Protein AF-A0A9D5ZW36-F1 (afdb_monomer)

Structure (mmCIF, N/CA/C/O backbone):
data_AF-A0A9D5ZW36-F1
#
_entry.id   AF-A0A9D5ZW36-F1
#
loop_
_atom_site.group_PDB
_atom_site.id
_atom_site.type_symbol
_atom_site.label_atom_id
_atom_site.label_alt_id
_atom_site.label_comp_id
_atom_site.label_asym_id
_atom_site.label_entity_id
_atom_site.label_seq_id
_atom_site.pdbx_PDB_ins_code
_atom_site.Cartn_x
_atom_site.Cartn_y
_atom_site.Cartn_z
_atom_site.occupancy
_atom_site.B_iso_or_equiv
_atom_site.auth_seq_id
_atom_site.auth_comp_id
_atom_site.auth_asym_id
_atom_site.auth_atom_id
_atom_site.pdbx_PDB_model_num
ATOM 1 N N . MET A 1 1 ? -46.363 -9.071 33.202 1.00 49.03 1 MET A N 1
ATOM 2 C CA . MET A 1 1 ? -46.372 -9.345 31.752 1.00 49.03 1 MET A CA 1
ATOM 3 C C . MET A 1 1 ? -44.959 -9.773 31.377 1.00 49.03 1 MET A C 1
ATOM 5 O O . MET A 1 1 ? -44.090 -8.918 31.288 1.00 49.03 1 MET A O 1
ATOM 9 N N . SER A 1 2 ? -44.699 -11.085 31.326 1.00 52.66 2 SER A N 1
ATOM 10 C CA . SER A 1 2 ? -43.411 -11.635 30.873 1.00 52.66 2 SER A CA 1
ATOM 11 C C . SER A 1 2 ? -43.385 -11.506 29.360 1.00 52.66 2 SER A C 1
ATOM 13 O O . SER A 1 2 ? -44.255 -12.067 28.697 1.00 52.66 2 SER A O 1
ATOM 15 N N . ILE A 1 3 ? -42.470 -10.709 28.812 1.00 59.59 3 ILE A N 1
ATOM 16 C CA . ILE A 1 3 ? -42.216 -10.749 27.374 1.00 59.59 3 ILE A CA 1
ATOM 17 C C . ILE A 1 3 ? -41.221 -11.879 27.170 1.00 59.59 3 ILE A C 1
ATOM 19 O O . ILE A 1 3 ? -40.011 -11.691 27.308 1.00 59.59 3 ILE A O 1
ATOM 23 N N . ASP A 1 4 ? -41.763 -13.056 26.873 1.00 54.19 4 ASP A N 1
ATOM 24 C CA . ASP A 1 4 ? -41.004 -14.205 26.408 1.00 54.19 4 ASP A CA 1
ATOM 25 C C . ASP A 1 4 ? -40.406 -13.835 25.049 1.00 54.19 4 ASP A C 1
ATOM 27 O O . ASP A 1 4 ? -40.979 -14.050 23.981 1.00 54.19 4 ASP A O 1
ATOM 31 N N . THR A 1 5 ? -39.240 -13.197 25.100 1.00 60.72 5 THR A N 1
ATOM 32 C CA . THR A 1 5 ? -38.430 -12.908 23.925 1.00 60.72 5 THR A CA 1
ATOM 33 C C . THR A 1 5 ? -37.759 -14.217 23.532 1.00 60.72 5 THR A C 1
ATOM 35 O O . THR A 1 5 ? -36.584 -14.449 23.812 1.00 60.72 5 THR A O 1
ATOM 38 N N . ALA A 1 6 ? -38.528 -15.113 22.915 1.00 58.09 6 ALA A N 1
ATOM 39 C CA . ALA A 1 6 ? -37.991 -16.250 22.191 1.00 58.09 6 ALA A CA 1
ATOM 40 C C . ALA A 1 6 ? -37.230 -15.703 20.974 1.00 58.09 6 ALA A C 1
ATOM 42 O O . ALA A 1 6 ? -37.754 -15.612 19.864 1.00 58.09 6 ALA A O 1
ATOM 43 N N . LEU A 1 7 ? -35.987 -15.270 21.202 1.00 60.62 7 LEU A N 1
ATOM 44 C CA . LEU A 1 7 ? -35.016 -15.016 20.149 1.00 60.62 7 LEU A CA 1
ATOM 45 C C . LEU A 1 7 ? -34.868 -16.321 19.370 1.00 60.62 7 LEU A C 1
ATOM 47 O O . LEU A 1 7 ? -34.200 -17.253 19.814 1.00 60.62 7 LEU A O 1
ATOM 51 N N . SER A 1 8 ? -35.503 -16.389 18.202 1.00 62.59 8 SER A N 1
ATOM 52 C CA . SER A 1 8 ? -35.139 -17.343 17.164 1.00 62.59 8 SER A CA 1
ATOM 53 C C . SER A 1 8 ? -33.641 -17.168 16.914 1.00 62.59 8 SER A C 1
ATOM 55 O O . SER A 1 8 ? -33.225 -16.211 16.256 1.00 62.59 8 SER A O 1
ATOM 57 N N . LEU A 1 9 ? -32.822 -18.070 17.458 1.00 64.94 9 LEU A N 1
ATOM 58 C CA . LEU A 1 9 ? -31.403 -18.178 17.139 1.00 64.94 9 LEU A CA 1
ATOM 59 C C . LEU A 1 9 ? -31.300 -18.712 15.707 1.00 64.94 9 LEU A C 1
ATOM 61 O O . LEU A 1 9 ? -31.014 -19.886 15.480 1.00 64.94 9 LEU A O 1
ATOM 65 N N . GLY A 1 10 ? -31.600 -17.846 14.736 1.00 64.25 10 GLY A N 1
ATOM 66 C CA . GLY A 1 10 ? -31.390 -18.121 13.324 1.00 64.25 10 GLY A CA 1
ATOM 67 C C . GLY A 1 10 ? -29.951 -18.580 13.100 1.00 64.25 10 GLY A C 1
ATOM 68 O O . GLY A 1 10 ? -29.041 -18.192 13.841 1.00 64.25 10 GLY A O 1
ATOM 69 N N . ALA A 1 11 ? -29.748 -19.442 12.103 1.00 70.06 11 ALA A N 1
ATOM 70 C CA . ALA A 1 11 ? -28.437 -20.008 11.810 1.00 70.06 11 ALA A CA 1
ATOM 71 C C . ALA A 1 11 ? -27.363 -18.905 11.761 1.00 70.06 11 ALA A C 1
ATOM 73 O O . ALA A 1 11 ? -27.522 -17.887 11.084 1.00 70.06 11 ALA A O 1
ATOM 74 N N . LYS A 1 12 ? -26.269 -19.100 12.507 1.00 79.62 12 LYS A N 1
ATOM 75 C CA . LYS A 1 12 ? -25.183 -18.118 12.603 1.00 79.62 12 LYS A CA 1
ATOM 76 C C . LYS A 1 12 ? -24.608 -17.856 11.208 1.00 79.62 12 LYS A C 1
ATOM 78 O O . LYS A 1 12 ? -24.139 -18.779 10.543 1.00 79.62 12 LYS A O 1
ATOM 83 N N . SER A 1 13 ? -24.627 -16.596 10.775 1.00 87.94 13 SER A N 1
ATOM 84 C CA . SER A 1 13 ? -24.062 -16.197 9.483 1.00 87.94 13 SER A CA 1
ATOM 85 C C . SER A 1 13 ? -22.553 -16.448 9.442 1.00 87.94 13 SER A C 1
ATOM 87 O O . SER A 1 13 ? -21.829 -16.125 10.384 1.00 87.94 13 SER A O 1
ATOM 89 N N . ARG A 1 14 ? -22.061 -16.980 8.318 1.00 92.06 14 ARG A N 1
ATOM 90 C CA . ARG A 1 14 ? -20.621 -17.176 8.068 1.00 92.06 14 ARG A CA 1
ATOM 91 C C . ARG A 1 14 ? -19.915 -15.905 7.586 1.00 92.06 14 ARG A C 1
ATOM 93 O O . ARG A 1 14 ? -18.707 -15.937 7.365 1.00 92.06 14 ARG A O 1
ATOM 100 N N . ALA A 1 15 ? -20.639 -14.797 7.417 1.00 92.81 15 ALA A N 1
ATOM 101 C CA . ALA A 1 15 ? -20.086 -13.554 6.882 1.00 92.81 15 ALA A CA 1
ATOM 102 C C . ALA A 1 15 ? -18.856 -13.034 7.658 1.00 92.81 15 ALA A C 1
ATOM 104 O O . ALA A 1 15 ? -17.865 -12.724 7.001 1.00 92.81 15 ALA A O 1
ATOM 105 N N . PRO A 1 16 ? -18.822 -13.007 9.009 1.00 93.50 16 PRO A N 1
ATOM 106 C CA . PRO A 1 16 ? -17.644 -12.532 9.740 1.00 93.50 16 PRO A CA 1
ATOM 107 C C . PRO A 1 16 ? -16.381 -13.354 9.455 1.00 93.50 16 PRO A C 1
ATOM 109 O O . PRO A 1 16 ? -15.299 -12.790 9.325 1.00 93.50 16 PRO A O 1
ATOM 112 N N . ALA A 1 17 ? -16.525 -14.674 9.292 1.00 94.25 17 ALA A N 1
ATOM 113 C CA . ALA A 1 17 ? -15.404 -15.557 8.980 1.00 94.25 17 ALA A CA 1
ATOM 114 C C . ALA A 1 17 ? -14.836 -15.274 7.583 1.00 94.25 17 ALA A C 1
ATOM 116 O O . ALA A 1 17 ? -13.624 -15.166 7.422 1.00 94.25 17 ALA A O 1
ATOM 117 N N . TRP A 1 18 ? -15.703 -15.097 6.581 1.00 96.88 18 TRP A N 1
ATOM 118 C CA . TRP A 1 18 ? -15.271 -14.727 5.229 1.00 96.88 18 TRP A CA 1
ATOM 119 C C . TRP A 1 18 ? -14.556 -13.384 5.205 1.00 96.88 18 TRP A C 1
ATOM 121 O O . TRP A 1 18 ? -13.508 -13.237 4.588 1.00 96.88 18 TRP A O 1
ATOM 131 N N . LEU A 1 19 ? -15.111 -12.413 5.916 1.00 96.75 19 LEU A N 1
ATOM 132 C CA . LEU A 1 19 ? -14.575 -11.069 6.015 1.00 96.75 19 LEU A CA 1
ATOM 133 C C . LEU A 1 19 ? -13.187 -11.007 6.664 1.00 96.75 19 LEU A C 1
ATOM 135 O O . LEU A 1 19 ? -12.410 -10.120 6.307 1.00 96.75 19 LEU A O 1
ATOM 139 N N . ASP A 1 20 ? -12.886 -11.902 7.603 1.00 97.25 20 ASP A N 1
ATOM 140 C CA . ASP A 1 20 ? -11.556 -12.018 8.202 1.00 97.25 20 ASP A CA 1
ATOM 141 C C . ASP A 1 20 ? -10.576 -12.725 7.251 1.00 97.25 20 ASP A C 1
ATOM 143 O O . ASP A 1 20 ? -9.491 -12.207 6.989 1.00 97.25 20 ASP A O 1
ATOM 147 N N . TRP A 1 21 ? -11.008 -13.817 6.607 1.00 97.94 21 TRP A N 1
ATOM 148 C CA . TRP A 1 21 ? -10.234 -14.513 5.568 1.00 97.94 21 TRP A CA 1
ATOM 149 C C . TRP A 1 21 ? -9.839 -13.603 4.400 1.00 97.94 21 TRP A C 1
ATOM 151 O O . TRP A 1 21 ? -8.684 -13.597 3.977 1.00 97.9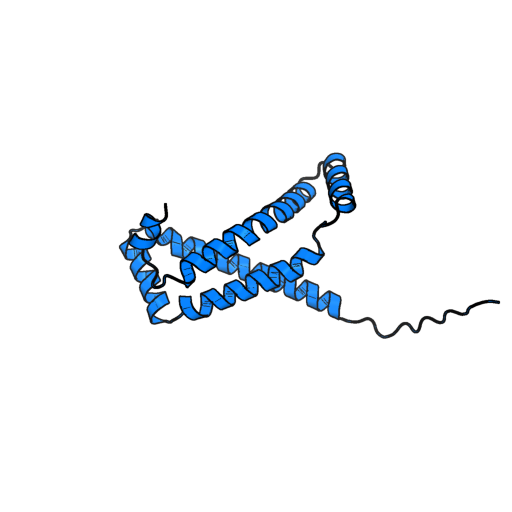4 21 TRP A O 1
ATOM 161 N N . LEU A 1 22 ? -10.778 -12.800 3.896 1.00 98.06 22 LEU A N 1
ATOM 162 C CA . LEU A 1 22 ? -10.520 -11.817 2.842 1.00 98.06 22 LEU A CA 1
ATOM 163 C C . LEU A 1 22 ? -9.523 -10.742 3.299 1.00 98.06 22 LEU A C 1
ATOM 165 O O . LEU A 1 22 ? -8.668 -10.331 2.514 1.00 98.06 22 LEU A O 1
ATOM 169 N N . GLN A 1 23 ? -9.586 -10.305 4.560 1.00 98.44 23 GLN A N 1
ATOM 170 C CA . GLN A 1 23 ? -8.621 -9.342 5.093 1.00 98.44 23 GLN A CA 1
ATOM 171 C C . GLN A 1 23 ? -7.207 -9.942 5.127 1.00 98.44 23 GLN A C 1
ATOM 173 O O . GLN A 1 23 ? -6.250 -9.275 4.734 1.00 98.44 23 GLN A O 1
ATOM 178 N N . MET A 1 24 ? -7.077 -11.202 5.555 1.00 98.12 24 MET A N 1
ATOM 179 C CA . MET A 1 24 ? -5.796 -11.913 5.561 1.00 98.12 24 MET A CA 1
ATOM 180 C C . MET A 1 24 ? -5.244 -12.102 4.145 1.00 98.12 24 MET A C 1
ATOM 182 O O . MET A 1 24 ? -4.082 -11.787 3.898 1.00 98.12 24 MET A O 1
ATOM 186 N N . LEU A 1 25 ? -6.076 -12.566 3.207 1.00 98.31 25 LEU A N 1
ATOM 187 C CA . LEU A 1 25 ? -5.658 -12.835 1.830 1.00 98.31 25 LEU A CA 1
ATOM 188 C C . LEU A 1 25 ? -5.214 -11.560 1.105 1.00 98.31 25 LEU A C 1
ATOM 190 O O . LEU A 1 25 ? -4.165 -11.544 0.465 1.00 98.31 25 LEU A O 1
ATOM 194 N N . THR A 1 26 ? -5.986 -10.478 1.234 1.00 98.56 26 THR A N 1
ATOM 195 C CA . THR A 1 26 ? -5.611 -9.179 0.655 1.00 98.56 26 THR A CA 1
ATOM 196 C C . THR A 1 26 ? -4.329 -8.636 1.283 1.00 98.56 26 THR A C 1
ATOM 198 O O . THR A 1 26 ? -3.472 -8.139 0.559 1.00 98.56 26 THR A O 1
ATOM 201 N N . GLY A 1 27 ? -4.135 -8.805 2.596 1.00 98.12 27 GLY A N 1
ATOM 202 C CA . GLY A 1 27 ? -2.890 -8.428 3.270 1.00 98.12 27 GLY A CA 1
ATOM 203 C C . GLY A 1 27 ? -1.679 -9.212 2.761 1.00 98.12 27 GLY A C 1
ATOM 204 O O . GLY A 1 27 ? -0.659 -8.616 2.426 1.00 98.12 27 GLY A O 1
ATOM 205 N N . ALA A 1 28 ? -1.800 -10.535 2.627 1.00 98.44 28 ALA A N 1
ATOM 206 C CA . ALA A 1 28 ? -0.741 -11.379 2.076 1.00 98.44 28 ALA A CA 1
ATOM 207 C C . ALA A 1 28 ? -0.399 -10.999 0.624 1.00 98.44 28 ALA A C 1
ATOM 209 O O . ALA A 1 28 ? 0.775 -10.896 0.273 1.00 98.44 28 ALA A O 1
ATOM 210 N N . CYS A 1 29 ? -1.416 -10.725 -0.199 1.00 98.31 29 CYS A N 1
ATOM 211 C CA . CYS A 1 29 ? -1.236 -10.253 -1.571 1.00 98.31 29 CYS A CA 1
ATOM 212 C C . CYS A 1 29 ? -0.461 -8.927 -1.624 1.00 98.31 29 CYS A C 1
ATOM 214 O O . CYS A 1 29 ? 0.502 -8.814 -2.382 1.00 98.31 29 CYS A O 1
ATOM 216 N N . LEU A 1 30 ? -0.818 -7.953 -0.778 1.00 98.25 30 LEU A N 1
ATOM 217 C CA . LEU A 1 30 ? -0.120 -6.668 -0.709 1.00 98.25 30 LEU A CA 1
ATOM 218 C C . LEU A 1 30 ? 1.327 -6.809 -0.226 1.00 98.25 30 LEU A C 1
ATOM 220 O O . LEU A 1 30 ? 2.194 -6.115 -0.743 1.00 98.25 30 LEU A O 1
ATOM 224 N N . ILE A 1 31 ? 1.622 -7.716 0.711 1.00 98.12 31 ILE A N 1
ATOM 225 C CA . ILE A 1 31 ? 3.004 -7.976 1.152 1.00 98.12 31 ILE A CA 1
ATOM 226 C C . ILE A 1 31 ? 3.852 -8.498 -0.009 1.00 98.12 31 ILE A C 1
ATOM 228 O O . ILE A 1 31 ? 4.931 -7.963 -0.268 1.00 98.12 31 ILE A O 1
ATOM 232 N N . VAL A 1 32 ? 3.353 -9.507 -0.732 1.00 98.00 32 VAL A N 1
ATOM 233 C CA . VAL A 1 32 ? 4.048 -10.062 -1.903 1.00 98.00 32 VAL A CA 1
ATOM 234 C C . VAL A 1 32 ? 4.256 -8.979 -2.959 1.00 98.00 32 VAL A C 1
ATOM 236 O O . VAL A 1 32 ? 5.368 -8.827 -3.462 1.00 98.00 32 VAL A O 1
ATOM 239 N N . PHE A 1 33 ? 3.226 -8.175 -3.234 1.00 97.56 33 PHE A N 1
ATOM 240 C CA . PHE A 1 33 ? 3.342 -7.034 -4.135 1.00 97.56 33 PHE A CA 1
ATOM 241 C C . PHE A 1 33 ? 4.421 -6.052 -3.673 1.00 97.56 33 PHE A C 1
ATOM 243 O O . PHE A 1 33 ? 5.253 -5.672 -4.485 1.00 97.56 33 PHE A O 1
ATOM 250 N N . MET A 1 34 ? 4.455 -5.662 -2.396 1.00 97.75 34 MET A N 1
ATOM 251 C CA . MET A 1 34 ? 5.444 -4.706 -1.893 1.00 97.75 34 MET A CA 1
ATOM 252 C C . MET A 1 34 ? 6.872 -5.241 -2.003 1.00 97.75 34 MET A C 1
ATOM 254 O O . MET A 1 34 ? 7.770 -4.484 -2.364 1.00 97.75 34 MET A O 1
ATOM 258 N N . TRP A 1 35 ? 7.097 -6.534 -1.760 1.00 97.62 35 TRP A N 1
ATOM 259 C CA . TRP A 1 35 ? 8.405 -7.151 -1.992 1.00 97.62 35 TRP A CA 1
ATOM 260 C C . TRP A 1 35 ? 8.797 -7.109 -3.467 1.00 97.62 35 TRP A C 1
ATOM 262 O O . TRP A 1 35 ? 9.876 -6.619 -3.795 1.00 97.62 35 TRP A O 1
ATOM 272 N N . SER A 1 36 ? 7.913 -7.556 -4.363 1.00 95.56 36 SER A N 1
ATOM 273 C CA . SER A 1 36 ? 8.158 -7.494 -5.806 1.00 95.56 36 SER A CA 1
ATOM 274 C C . SER A 1 36 ? 8.385 -6.058 -6.280 1.00 95.56 36 SER A C 1
ATOM 276 O O . SER A 1 36 ? 9.334 -5.794 -7.009 1.00 95.56 36 SER A O 1
ATOM 278 N N . HIS A 1 37 ? 7.566 -5.113 -5.828 1.00 96.25 37 HIS A N 1
ATOM 279 C CA . HIS A 1 37 ? 7.643 -3.700 -6.178 1.00 96.25 37 HIS A CA 1
ATOM 280 C C . HIS A 1 37 ? 8.977 -3.083 -5.747 1.00 96.25 37 HIS A C 1
ATOM 282 O O . HIS A 1 37 ? 9.643 -2.448 -6.563 1.00 96.25 37 HIS A O 1
ATOM 288 N N . MET A 1 38 ? 9.416 -3.324 -4.507 1.00 96.75 38 MET A N 1
ATOM 289 C CA . MET A 1 38 ? 10.710 -2.833 -4.029 1.00 96.75 38 MET A CA 1
ATOM 290 C C . MET A 1 38 ? 11.876 -3.436 -4.814 1.00 96.75 38 MET A C 1
ATOM 292 O O . MET A 1 38 ? 12.799 -2.708 -5.168 1.00 96.75 38 MET A O 1
ATOM 296 N N . LEU A 1 39 ? 11.834 -4.728 -5.155 1.00 95.06 39 LEU A N 1
ATOM 297 C CA . LEU A 1 39 ? 12.861 -5.367 -5.989 1.00 95.06 39 LEU A CA 1
ATOM 298 C C . LEU A 1 39 ? 12.909 -4.788 -7.411 1.00 95.06 39 LEU A C 1
ATOM 300 O O . LEU A 1 39 ? 13.986 -4.498 -7.926 1.00 95.06 39 LEU A O 1
ATOM 304 N N . LEU A 1 40 ? 11.750 -4.579 -8.037 1.00 94.56 40 LEU A N 1
ATOM 305 C CA . LEU A 1 40 ? 11.661 -4.040 -9.395 1.00 94.56 40 LEU A CA 1
ATOM 306 C C . LEU A 1 40 ? 12.130 -2.586 -9.461 1.00 94.56 40 LEU A C 1
ATOM 308 O O . LEU A 1 40 ? 12.922 -2.242 -10.334 1.00 94.56 40 LEU A O 1
ATOM 312 N N . VAL A 1 41 ? 11.692 -1.730 -8.535 1.00 95.00 41 VAL A N 1
ATOM 313 C CA . VAL A 1 41 ? 12.064 -0.305 -8.543 1.00 95.00 41 VAL A CA 1
ATOM 314 C C . VAL A 1 41 ? 13.516 -0.102 -8.091 1.00 95.00 41 VAL A C 1
ATOM 316 O O . VAL A 1 41 ? 14.211 0.755 -8.633 1.00 95.00 41 VAL A O 1
ATOM 319 N N . SER A 1 42 ? 14.026 -0.927 -7.168 1.00 96.94 42 SER A N 1
ATOM 320 C CA . SER A 1 42 ? 15.439 -0.881 -6.749 1.00 96.94 42 SER A CA 1
ATOM 321 C C . SER A 1 42 ? 16.423 -1.395 -7.802 1.00 96.94 42 SER A C 1
ATOM 323 O O . SER A 1 42 ? 17.624 -1.178 -7.654 1.00 96.94 42 SER A O 1
ATOM 325 N N . SER A 1 43 ? 15.951 -1.992 -8.903 1.00 96.94 43 SER A N 1
ATOM 326 C CA . SER A 1 43 ? 16.808 -2.406 -10.024 1.00 96.94 43 SER A CA 1
ATOM 327 C C . SER A 1 43 ? 17.663 -1.266 -10.596 1.00 96.94 43 SER A C 1
ATOM 329 O O . SER A 1 43 ? 18.734 -1.522 -11.142 1.00 96.94 43 SER A O 1
ATOM 331 N N . VAL A 1 44 ? 17.250 -0.008 -10.393 1.00 96.56 44 VAL A N 1
ATOM 332 C CA . VAL A 1 44 ? 18.022 1.191 -10.749 1.00 96.56 44 VAL A CA 1
ATOM 333 C C . VAL A 1 44 ? 19.402 1.246 -10.081 1.00 96.56 44 VAL A C 1
ATOM 335 O O . VAL A 1 44 ? 20.318 1.841 -10.643 1.00 96.56 44 VAL A O 1
ATOM 338 N N . ILE A 1 45 ? 19.589 0.581 -8.933 1.00 97.00 45 ILE A N 1
ATOM 339 C CA . ILE A 1 45 ? 20.893 0.448 -8.258 1.00 97.00 45 ILE A CA 1
ATOM 340 C C . ILE A 1 45 ? 21.907 -0.271 -9.164 1.00 97.00 45 ILE A C 1
ATOM 342 O O . ILE A 1 45 ? 23.094 0.040 -9.127 1.00 97.00 45 ILE A O 1
ATOM 346 N N . PHE A 1 46 ? 21.444 -1.185 -10.023 1.00 96.56 46 PHE A N 1
ATOM 347 C CA . PHE A 1 46 ? 22.272 -1.872 -11.020 1.00 96.56 46 PHE A CA 1
ATOM 348 C C . PHE A 1 46 ? 22.423 -1.081 -12.333 1.00 96.56 46 PHE A C 1
ATOM 350 O O . PHE A 1 46 ? 23.132 -1.519 -13.237 1.00 96.56 46 PHE A O 1
ATOM 357 N N . GLY A 1 47 ? 21.777 0.085 -12.443 1.00 96.94 47 GLY A N 1
ATOM 358 C CA . GLY A 1 47 ? 21.843 0.996 -13.583 1.00 96.94 47 GLY A CA 1
ATOM 359 C C . GLY A 1 47 ? 20.467 1.381 -14.133 1.00 96.94 47 GLY A C 1
ATOM 360 O O . GLY A 1 47 ? 19.511 0.605 -14.100 1.00 96.94 47 GLY A O 1
ATOM 361 N N . ALA A 1 48 ? 20.370 2.581 -14.715 1.00 96.56 48 ALA A N 1
ATOM 362 C CA . ALA A 1 48 ? 19.132 3.075 -15.328 1.00 96.56 48 ALA A CA 1
ATOM 363 C C . ALA A 1 48 ? 18.634 2.183 -16.482 1.00 96.56 48 ALA A C 1
ATOM 365 O O . ALA A 1 48 ? 17.429 2.056 -16.688 1.00 96.56 48 ALA A O 1
ATOM 366 N N . SER A 1 49 ? 19.546 1.531 -17.210 1.00 96.88 49 SER A N 1
ATOM 367 C CA . SER A 1 49 ? 19.206 0.566 -18.260 1.00 96.88 49 SER A CA 1
ATOM 368 C C . SER A 1 49 ? 18.512 -0.682 -17.709 1.00 96.88 49 SER A C 1
ATOM 370 O O . SER A 1 49 ? 17.573 -1.156 -18.338 1.00 96.88 49 SER A O 1
ATOM 372 N N . ALA A 1 50 ? 18.910 -1.181 -16.531 1.00 97.12 50 ALA A N 1
ATOM 373 C CA . ALA A 1 50 ? 18.279 -2.340 -15.897 1.00 97.12 50 ALA A CA 1
ATOM 374 C C . ALA A 1 50 ? 16.824 -2.041 -15.503 1.00 97.12 50 ALA A C 1
ATOM 376 O O . ALA A 1 50 ? 15.922 -2.815 -15.825 1.00 97.12 50 ALA A O 1
ATOM 377 N N . MET A 1 51 ? 16.583 -0.878 -14.886 1.00 96.88 51 MET A N 1
ATOM 378 C CA . MET A 1 51 ? 15.227 -0.417 -14.571 1.00 96.88 51 MET A CA 1
ATOM 379 C C . MET A 1 51 ? 14.388 -0.219 -15.835 1.00 96.88 51 MET A C 1
ATOM 381 O O . MET A 1 51 ? 13.249 -0.676 -15.886 1.00 96.88 51 MET A O 1
ATOM 385 N N . ASN A 1 52 ? 14.940 0.440 -16.857 1.00 97.19 52 ASN A N 1
ATOM 386 C CA . ASN A 1 52 ? 14.216 0.683 -18.104 1.00 97.19 52 ASN A CA 1
ATOM 387 C C . ASN A 1 52 ? 13.882 -0.623 -18.838 1.00 97.19 52 ASN A C 1
ATOM 389 O O . ASN A 1 52 ? 12.773 -0.742 -19.337 1.00 97.19 52 ASN A O 1
ATOM 393 N N . ALA A 1 53 ? 14.779 -1.614 -18.851 1.00 96.69 53 ALA A N 1
ATOM 394 C CA . ALA A 1 53 ? 14.512 -2.917 -19.464 1.00 96.69 53 ALA A CA 1
ATOM 395 C C . ALA A 1 53 ? 13.362 -3.661 -18.761 1.00 96.69 53 ALA A C 1
ATOM 397 O O . ALA A 1 53 ? 12.491 -4.232 -19.416 1.00 96.69 53 ALA A O 1
ATOM 398 N N . LEU A 1 54 ? 13.315 -3.620 -17.423 1.00 96.06 54 LEU A N 1
ATOM 399 C CA . LEU A 1 54 ? 12.188 -4.170 -16.664 1.00 96.06 54 LEU A CA 1
ATOM 400 C C . LEU A 1 54 ? 10.896 -3.383 -16.912 1.00 96.06 54 LEU A C 1
ATOM 402 O O . LEU A 1 54 ? 9.839 -3.985 -17.084 1.00 96.06 54 LEU A O 1
ATOM 406 N N . ALA A 1 55 ? 10.965 -2.052 -16.954 1.00 95.50 55 ALA A N 1
ATOM 407 C CA . ALA A 1 55 ? 9.806 -1.212 -17.234 1.00 95.50 55 ALA A CA 1
ATOM 408 C C . ALA A 1 55 ? 9.248 -1.453 -18.648 1.00 95.50 55 ALA A C 1
ATOM 410 O O . ALA A 1 55 ? 8.036 -1.551 -18.814 1.00 95.50 55 ALA A O 1
ATOM 411 N N . GLU A 1 56 ? 10.117 -1.630 -19.644 1.00 96.06 56 GLU A N 1
ATOM 412 C CA . GLU A 1 56 ? 9.739 -1.974 -21.015 1.00 96.06 56 GLU A CA 1
ATOM 413 C C . GLU A 1 56 ? 9.080 -3.355 -21.089 1.00 96.06 56 GLU A C 1
ATOM 415 O O . GLU A 1 56 ? 8.061 -3.509 -21.758 1.00 96.06 56 GLU A O 1
ATOM 420 N N . PHE A 1 57 ? 9.578 -4.346 -20.340 1.00 95.81 57 PHE A N 1
ATOM 421 C CA . PHE A 1 57 ? 8.909 -5.645 -20.220 1.00 95.81 57 PHE A CA 1
ATOM 422 C C . PHE A 1 57 ? 7.484 -5.510 -19.653 1.00 95.81 57 PHE A C 1
ATOM 424 O O . PHE A 1 57 ? 6.550 -6.130 -20.167 1.00 95.81 57 PHE A O 1
ATOM 431 N N . PHE A 1 58 ? 7.291 -4.684 -18.621 1.00 95.00 58 PHE A N 1
ATOM 432 C CA . PHE A 1 58 ? 5.967 -4.425 -18.041 1.00 95.00 58 PHE A CA 1
ATOM 433 C C . PHE A 1 58 ? 5.040 -3.689 -19.012 1.00 95.00 58 PHE A C 1
ATOM 435 O O . PHE A 1 58 ? 3.848 -3.990 -19.049 1.00 95.00 58 PHE A O 1
ATOM 442 N N . GLU A 1 59 ? 5.580 -2.759 -19.797 1.00 94.88 59 GLU A N 1
ATOM 443 C CA . GLU A 1 59 ? 4.833 -2.025 -20.817 1.00 94.88 59 GLU A CA 1
ATOM 444 C C . GLU A 1 59 ? 4.404 -2.950 -21.959 1.00 94.88 59 GLU A C 1
ATOM 446 O O . GLU A 1 59 ? 3.227 -3.015 -22.303 1.00 94.88 59 GLU A O 1
ATOM 451 N N . TYR A 1 60 ? 5.339 -3.737 -22.496 1.00 95.69 60 TYR A N 1
ATOM 452 C CA . TYR A 1 60 ? 5.084 -4.668 -23.593 1.00 95.69 60 TYR A CA 1
ATOM 453 C C . TYR A 1 60 ? 4.052 -5.740 -23.222 1.00 95.69 60 TYR A C 1
ATOM 455 O O . TYR A 1 60 ? 3.215 -6.121 -24.038 1.00 95.69 60 TYR A O 1
ATOM 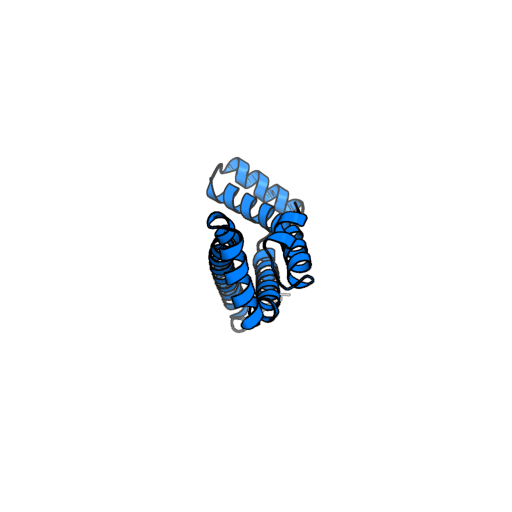463 N N . THR A 1 61 ? 4.088 -6.218 -21.976 1.00 95.94 61 THR A N 1
ATOM 464 C CA . THR A 1 61 ? 3.125 -7.207 -21.470 1.00 95.94 61 THR A CA 1
ATOM 465 C C . THR A 1 61 ? 1.797 -6.594 -21.015 1.00 95.94 61 THR A C 1
ATOM 467 O O . THR A 1 61 ? 0.878 -7.338 -20.673 1.00 95.94 61 THR A O 1
ATOM 470 N N . GLY A 1 62 ? 1.667 -5.263 -20.987 1.00 93.81 62 GLY A N 1
ATOM 471 C CA . GLY A 1 62 ? 0.487 -4.574 -20.454 1.00 93.81 62 GLY A CA 1
ATOM 472 C C . GLY A 1 62 ? 0.308 -4.736 -18.936 1.00 93.81 62 GLY A C 1
ATOM 473 O O . GLY A 1 62 ? -0.772 -4.478 -18.390 1.00 93.81 62 GLY A O 1
ATOM 474 N N . LEU A 1 63 ? 1.342 -5.214 -18.236 1.00 94.25 63 LEU A N 1
ATOM 475 C CA . LEU A 1 63 ? 1.255 -5.604 -16.834 1.00 94.25 63 LEU A CA 1
ATOM 476 C C . LEU A 1 63 ? 1.084 -4.387 -15.919 1.00 94.25 63 LEU A C 1
ATOM 478 O O . LEU A 1 63 ? 0.408 -4.494 -14.900 1.00 94.25 63 LEU A O 1
ATOM 482 N N . ALA A 1 64 ? 1.630 -3.223 -16.280 1.00 92.19 64 ALA A N 1
ATOM 483 C CA . ALA A 1 64 ? 1.431 -1.990 -15.515 1.00 92.19 64 ALA A CA 1
ATOM 484 C C . ALA A 1 64 ? -0.005 -1.447 -15.655 1.00 92.19 64 ALA A C 1
ATOM 486 O O . ALA A 1 64 ? -0.610 -1.018 -14.672 1.00 92.19 64 ALA A O 1
ATOM 487 N N . GLN A 1 65 ? -0.570 -1.528 -16.860 1.00 94.56 65 GLN A N 1
ATOM 488 C CA . GLN A 1 65 ? -1.890 -1.020 -17.234 1.00 94.56 65 GLN A CA 1
ATOM 489 C C . GLN A 1 65 ? -3.009 -1.833 -16.584 1.00 94.56 65 GLN A C 1
ATOM 491 O O . GLN A 1 65 ? -4.016 -1.268 -16.168 1.00 94.56 65 GLN A O 1
ATOM 496 N N . VAL A 1 66 ? -2.835 -3.154 -16.489 1.00 95.62 66 VAL A N 1
ATOM 497 C CA . VAL A 1 66 ? -3.814 -4.054 -15.862 1.00 95.62 66 VAL A CA 1
ATOM 498 C C . VAL A 1 66 ? -3.494 -4.269 -14.383 1.00 95.62 66 VAL A C 1
ATOM 500 O O . VAL A 1 66 ? -4.366 -4.138 -13.524 1.00 95.62 66 VAL A O 1
ATOM 503 N N . GLY A 1 67 ? -2.235 -4.566 -14.061 1.00 95.06 67 GLY A N 1
ATOM 504 C CA . GLY A 1 67 ? -1.795 -4.855 -12.698 1.00 95.06 67 GLY A CA 1
ATOM 505 C C . GLY A 1 67 ? -1.898 -3.650 -11.766 1.00 95.06 67 GLY A C 1
ATOM 506 O O . GLY A 1 67 ? -2.296 -3.817 -10.616 1.00 95.06 67 GLY A O 1
ATOM 507 N N . GLY A 1 68 ? -1.624 -2.437 -12.256 1.00 94.88 68 GLY A N 1
ATOM 508 C CA . GLY A 1 68 ? -1.736 -1.203 -11.477 1.00 94.88 68 GLY A CA 1
ATOM 509 C C . GLY A 1 68 ? -3.140 -0.981 -10.898 1.00 94.88 68 GLY A C 1
ATOM 510 O O . GLY A 1 68 ? -3.286 -0.943 -9.672 1.00 94.88 68 GLY A O 1
ATOM 511 N N . PRO A 1 69 ? -4.191 -0.886 -11.735 1.00 96.06 69 PRO A N 1
ATOM 512 C CA . PRO A 1 69 ? -5.570 -0.765 -11.264 1.00 96.06 69 PRO A CA 1
ATOM 513 C C . PRO A 1 69 ? -6.028 -1.937 -10.389 1.00 96.06 69 PRO A C 1
ATOM 515 O O . PRO A 1 69 ? -6.723 -1.714 -9.398 1.00 96.06 69 PRO A O 1
ATOM 518 N N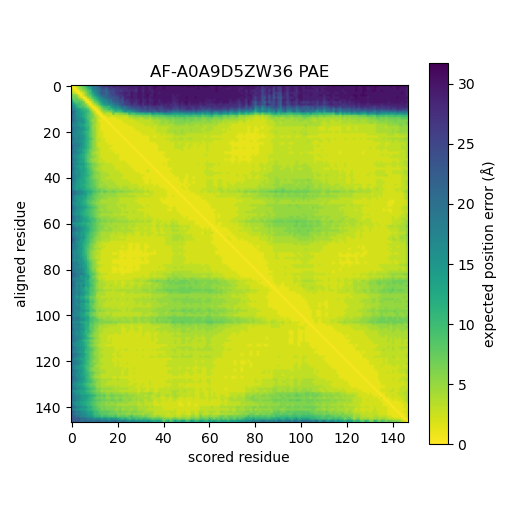 . LEU A 1 70 ? -5.618 -3.175 -10.700 1.00 97.50 70 LEU A N 1
ATOM 519 C CA . LEU A 1 70 ? -5.966 -4.347 -9.887 1.00 97.50 70 LEU A CA 1
ATOM 520 C C . LEU A 1 70 ? -5.360 -4.279 -8.480 1.00 97.50 70 LEU A C 1
ATOM 522 O O . LEU A 1 70 ? -6.068 -4.513 -7.501 1.00 97.50 70 LEU A O 1
ATOM 526 N N . ILE A 1 71 ? -4.081 -3.918 -8.355 1.00 97.88 71 ILE A N 1
ATOM 527 C CA . ILE A 1 71 ? -3.447 -3.721 -7.046 1.00 97.88 71 ILE A CA 1
ATOM 528 C C . ILE A 1 71 ? -4.070 -2.529 -6.318 1.00 97.88 71 ILE A C 1
ATOM 530 O O . ILE A 1 71 ? -4.308 -2.623 -5.116 1.00 97.88 71 ILE A O 1
ATOM 534 N N . GLY A 1 72 ? -4.420 -1.451 -7.028 1.00 97.56 72 GLY A N 1
ATOM 535 C CA . GLY A 1 72 ? -5.183 -0.335 -6.462 1.00 97.56 72 GLY A CA 1
ATOM 536 C C . GLY A 1 72 ? -6.527 -0.780 -5.871 1.00 97.56 72 GLY A C 1
ATOM 537 O O . GLY A 1 72 ? -6.875 -0.391 -4.757 1.00 97.56 72 GLY A O 1
ATOM 538 N N . LEU A 1 73 ? -7.255 -1.663 -6.560 1.00 98.00 73 LEU A N 1
ATOM 539 C CA . LEU A 1 73 ? -8.493 -2.248 -6.047 1.00 98.00 73 LEU A CA 1
ATOM 540 C C . LEU A 1 73 ? -8.240 -3.121 -4.810 1.00 98.00 73 LEU A C 1
ATOM 542 O O . LEU A 1 73 ? -8.929 -2.960 -3.804 1.00 98.00 73 LEU A O 1
ATOM 546 N N . VAL A 1 74 ? -7.246 -4.015 -4.851 1.00 98.50 74 VAL A N 1
ATOM 547 C CA . VAL A 1 74 ? -6.874 -4.859 -3.700 1.00 98.50 74 VAL A CA 1
ATOM 548 C C . VAL A 1 74 ? -6.479 -4.001 -2.498 1.00 98.50 74 VAL A C 1
ATOM 550 O O . VAL A 1 74 ? -6.890 -4.302 -1.380 1.00 98.50 74 VAL A O 1
ATOM 553 N N . PHE A 1 75 ? -5.746 -2.911 -2.719 1.00 98.31 75 PHE A N 1
ATOM 554 C CA . PHE A 1 75 ? -5.358 -1.945 -1.696 1.00 98.31 75 PHE A CA 1
ATOM 555 C C . PHE A 1 75 ? -6.571 -1.295 -1.018 1.00 98.31 75 PHE A C 1
ATOM 557 O O . PHE A 1 75 ? -6.665 -1.293 0.211 1.00 98.31 75 PHE A O 1
ATOM 564 N N . LEU A 1 76 ? -7.543 -0.814 -1.801 1.00 98.06 76 LEU A N 1
ATOM 565 C CA . LEU A 1 76 ? -8.772 -0.218 -1.267 1.00 98.06 76 LEU A CA 1
ATOM 566 C C . LEU A 1 76 ? -9.651 -1.246 -0.545 1.00 98.06 76 LEU A C 1
ATOM 568 O O . LEU A 1 76 ? -10.168 -0.961 0.535 1.00 98.06 76 LEU A O 1
ATOM 572 N N . VAL A 1 77 ? -9.793 -2.454 -1.101 1.00 98.38 77 VAL A N 1
ATOM 573 C CA . VAL A 1 77 ? -10.529 -3.553 -0.455 1.00 98.38 77 VAL A CA 1
ATOM 574 C C . VAL A 1 77 ? -9.859 -3.941 0.862 1.00 98.38 77 VAL A C 1
ATOM 576 O O . VAL A 1 77 ? -10.544 -4.086 1.874 1.00 98.38 77 VAL A O 1
ATOM 579 N N . HIS A 1 78 ? -8.531 -4.059 0.886 1.00 98.44 78 HIS A N 1
ATOM 580 C CA . HIS A 1 78 ? -7.783 -4.340 2.105 1.00 98.44 78 HIS A CA 1
ATOM 581 C C . HIS A 1 78 ? -8.042 -3.275 3.169 1.00 98.44 78 HIS A C 1
ATOM 583 O O . HIS A 1 78 ? -8.380 -3.616 4.303 1.00 98.44 78 HIS A O 1
ATOM 589 N N . PHE A 1 79 ? -7.954 -1.994 2.797 1.00 97.69 79 PHE A N 1
ATOM 590 C CA . PHE A 1 79 ? -8.231 -0.894 3.714 1.00 97.69 79 PHE A CA 1
ATOM 591 C C . PHE A 1 79 ? -9.671 -0.938 4.237 1.00 97.69 79 PHE A C 1
ATOM 593 O O . PHE A 1 79 ? -9.881 -0.830 5.441 1.00 97.69 79 PHE A O 1
ATOM 600 N N . ALA A 1 80 ? -10.664 -1.166 3.373 1.00 97.56 80 ALA A N 1
ATOM 601 C CA . ALA A 1 80 ? -12.067 -1.272 3.777 1.00 97.56 80 ALA A CA 1
ATOM 602 C C . ALA A 1 80 ? -12.322 -2.434 4.757 1.00 97.56 80 ALA A C 1
ATOM 604 O O . ALA A 1 80 ? -13.151 -2.327 5.659 1.00 97.56 80 ALA A O 1
ATOM 605 N N . LEU A 1 81 ? -11.606 -3.550 4.607 1.00 98.06 81 LEU A N 1
ATOM 606 C CA . LEU A 1 81 ? -11.708 -4.688 5.520 1.00 98.06 81 LEU A CA 1
ATOM 607 C C . LEU A 1 81 ? -10.963 -4.434 6.837 1.00 98.06 81 LEU A C 1
ATOM 609 O O . LEU A 1 81 ? -11.496 -4.752 7.904 1.00 98.06 81 LEU A O 1
ATOM 613 N N . ALA A 1 82 ? -9.758 -3.866 6.772 1.00 97.44 82 ALA A N 1
ATOM 614 C CA . ALA A 1 82 ? -8.921 -3.576 7.931 1.00 97.44 82 ALA A CA 1
ATOM 615 C C . ALA A 1 82 ? -9.476 -2.424 8.784 1.00 97.44 82 ALA A C 1
ATOM 617 O O . ALA A 1 82 ? -9.375 -2.473 10.010 1.00 97.44 82 ALA A O 1
ATOM 618 N N . SER A 1 83 ? -10.130 -1.436 8.165 1.00 96.44 83 SER A N 1
ATOM 619 C CA . SER A 1 83 ? -10.705 -0.269 8.846 1.00 96.44 83 SER A CA 1
ATOM 620 C C . SER A 1 83 ? -11.744 -0.645 9.901 1.00 96.44 83 SER A C 1
ATOM 622 O O . SER A 1 83 ? -11.873 0.040 10.905 1.00 96.44 83 SER A O 1
ATOM 624 N N . ARG A 1 84 ? -12.417 -1.792 9.766 1.00 96.12 84 ARG A N 1
ATOM 625 C CA . ARG A 1 84 ? -13.365 -2.298 10.778 1.00 96.12 84 ARG A CA 1
ATOM 626 C C . ARG A 1 84 ? -12.728 -2.580 12.139 1.00 96.12 84 ARG A C 1
ATOM 628 O O . ARG A 1 84 ? -13.448 -2.713 13.120 1.00 96.12 84 ARG A O 1
ATOM 635 N N . LYS A 1 85 ? -11.401 -2.725 12.187 1.00 94.94 85 LYS A N 1
ATOM 636 C CA . LYS A 1 85 ? -10.626 -2.933 13.417 1.00 94.94 85 LYS A CA 1
ATOM 637 C C . LYS A 1 85 ? -10.045 -1.619 13.962 1.00 94.94 85 LYS A C 1
ATOM 639 O O . LYS A 1 85 ? -9.399 -1.638 15.002 1.00 94.94 85 LYS A O 1
ATOM 644 N N . MET A 1 86 ? -10.251 -0.492 13.277 1.00 95.00 86 MET A N 1
ATOM 645 C CA . MET A 1 86 ? -9.655 0.798 13.624 1.00 95.00 86 MET A CA 1
ATOM 646 C C . MET A 1 86 ? -10.524 1.587 14.617 1.00 95.00 86 MET A C 1
ATOM 648 O O . MET A 1 86 ? -11.746 1.599 14.475 1.00 95.00 86 MET A O 1
ATOM 652 N N . PRO A 1 87 ? -9.915 2.299 15.586 1.00 94.81 87 PRO A N 1
ATOM 653 C CA . PRO A 1 87 ? -10.638 3.139 16.529 1.00 94.81 87 PRO A CA 1
ATOM 654 C C . PRO A 1 87 ? -10.889 4.512 15.892 1.00 94.81 87 PRO A C 1
ATOM 656 O O . PRO A 1 87 ? -9.990 5.356 15.821 1.00 94.81 87 PRO A O 1
ATOM 659 N N . PHE A 1 88 ? -12.104 4.747 15.399 1.00 95.06 88 PHE A N 1
ATOM 660 C CA . PHE A 1 88 ? -12.445 6.007 14.727 1.00 95.06 88 PHE A CA 1
ATOM 661 C C . PHE A 1 88 ? -13.022 7.057 15.672 1.00 95.06 88 PHE A C 1
ATOM 663 O O . PHE A 1 88 ? -12.910 8.250 15.395 1.00 95.06 88 PHE A O 1
ATOM 670 N N . THR A 1 89 ? -13.611 6.645 16.794 1.00 97.00 89 THR A N 1
ATOM 671 C CA . THR A 1 89 ? -14.150 7.595 17.770 1.00 97.00 89 THR A CA 1
ATOM 672 C C . THR A 1 89 ? -13.067 8.073 18.737 1.00 97.00 89 THR A C 1
ATOM 674 O O . THR A 1 89 ? -12.149 7.335 19.103 1.00 97.00 89 THR A O 1
ATOM 677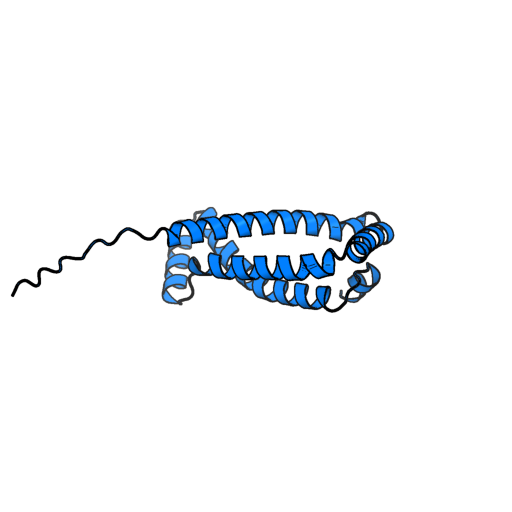 N N . SER A 1 90 ? -13.196 9.309 19.221 1.00 96.44 90 SER A N 1
ATOM 678 C CA . SER A 1 90 ? -12.278 9.871 20.222 1.00 96.44 90 SER A CA 1
ATOM 679 C C . SER A 1 90 ? -12.257 9.058 21.524 1.00 96.44 90 SER A C 1
ATOM 681 O O . SER A 1 90 ? -11.214 8.951 22.175 1.00 96.44 90 SER A O 1
ATOM 683 N N . ALA A 1 91 ? -13.389 8.445 21.886 1.00 97.75 91 ALA A N 1
ATOM 684 C CA . ALA A 1 91 ? -13.508 7.563 23.041 1.00 97.75 91 ALA A CA 1
ATOM 685 C C . ALA A 1 91 ? -12.669 6.285 22.869 1.00 97.75 91 ALA A C 1
ATOM 687 O O . ALA A 1 91 ? -11.869 5.967 23.750 1.00 97.75 91 ALA A O 1
ATOM 688 N N . GLU A 1 92 ? -12.786 5.595 21.729 1.00 97.06 92 GLU A N 1
ATOM 689 C CA . GLU A 1 92 ? -11.996 4.392 21.422 1.00 97.06 92 GLU A CA 1
ATOM 690 C C . GLU A 1 92 ? -10.500 4.706 21.346 1.00 97.06 92 GLU A C 1
ATOM 692 O O . GLU A 1 92 ? -9.687 3.993 21.933 1.00 97.06 92 GLU A O 1
ATOM 697 N N . GLN A 1 93 ? -10.133 5.810 20.685 1.00 97.12 93 GLN A N 1
ATOM 698 C CA . GLN A 1 93 ? -8.743 6.262 20.573 1.00 97.12 93 GLN A CA 1
ATOM 699 C C . GLN A 1 93 ? -8.134 6.554 21.948 1.00 97.12 93 GLN A C 1
ATOM 701 O O . GLN A 1 93 ? -7.017 6.131 22.251 1.00 97.12 93 GLN A O 1
ATOM 706 N N . THR A 1 94 ? -8.886 7.229 22.819 1.00 97.62 94 THR A N 1
ATOM 707 C CA . THR A 1 94 ? -8.448 7.507 24.192 1.00 97.62 94 THR A CA 1
ATOM 708 C C . THR A 1 94 ? -8.308 6.219 25.002 1.00 97.62 94 THR A C 1
ATOM 710 O O . THR A 1 94 ? -7.338 6.067 25.750 1.00 97.62 94 THR A O 1
ATOM 713 N N . ALA A 1 95 ? -9.253 5.287 24.858 1.00 97.62 95 ALA A N 1
ATOM 714 C CA . ALA A 1 95 ? -9.246 4.016 25.572 1.00 97.62 95 ALA A CA 1
ATOM 715 C C . ALA A 1 95 ? -8.020 3.168 25.203 1.00 97.62 95 ALA A C 1
ATOM 717 O O . ALA A 1 95 ? -7.259 2.774 26.090 1.00 97.62 95 ALA A O 1
ATOM 718 N N . ILE A 1 96 ? -7.770 2.960 23.906 1.00 96.94 96 ILE A N 1
ATOM 719 C CA . ILE A 1 96 ? -6.647 2.134 23.453 1.00 96.94 96 ILE A CA 1
ATOM 720 C C . ILE A 1 96 ? -5.291 2.768 23.774 1.00 96.94 96 ILE A C 1
ATOM 722 O O . ILE A 1 96 ? -4.354 2.069 24.152 1.00 96.94 96 ILE A O 1
ATOM 726 N N . TRP A 1 97 ? -5.193 4.099 23.725 1.00 97.62 97 TRP A N 1
ATOM 727 C CA . TRP A 1 97 ? -3.979 4.822 24.101 1.00 97.62 97 TRP A CA 1
ATOM 728 C C . TRP A 1 97 ? -3.646 4.668 25.588 1.00 97.62 97 TRP A C 1
ATOM 730 O O . TRP A 1 97 ? -2.498 4.405 25.956 1.00 97.62 97 TRP A O 1
ATOM 740 N N . ARG A 1 98 ? -4.652 4.800 26.465 1.00 97.81 98 ARG A N 1
ATOM 741 C CA . ARG A 1 98 ? -4.485 4.572 27.909 1.00 97.81 98 ARG A CA 1
ATOM 742 C C . ARG A 1 98 ? -4.074 3.129 28.190 1.00 97.81 98 ARG A C 1
ATOM 744 O O . ARG A 1 98 ? -3.145 2.910 28.965 1.00 97.81 98 ARG A O 1
ATOM 751 N N . GLN A 1 99 ? -4.708 2.164 27.522 1.00 97.50 99 GLN A N 1
ATOM 752 C CA . GLN A 1 99 ? -4.373 0.748 27.659 1.00 97.50 99 GLN A CA 1
ATOM 753 C C . GLN A 1 99 ? -2.939 0.452 27.198 1.00 97.50 99 GLN A C 1
ATOM 755 O O . GLN A 1 99 ? -2.198 -0.205 27.925 1.00 97.50 99 GLN A O 1
ATOM 760 N N . ALA A 1 100 ? -2.510 0.976 26.047 1.00 97.56 100 ALA A N 1
ATOM 761 C CA . ALA A 1 100 ? -1.148 0.792 25.541 1.00 97.56 100 ALA A CA 1
ATOM 762 C C . ALA A 1 100 ? -0.088 1.344 26.510 1.00 97.56 100 ALA A C 1
ATOM 764 O O . ALA A 1 100 ? 0.923 0.688 26.777 1.00 97.56 100 ALA A O 1
ATOM 765 N N . LYS A 1 101 ? -0.348 2.519 27.102 1.00 98.00 101 LYS A N 1
ATOM 766 C CA . LYS A 1 101 ? 0.514 3.114 28.136 1.00 98.00 101 LYS A CA 1
ATOM 767 C C . LYS A 1 101 ? 0.573 2.286 29.417 1.00 98.00 101 LYS A C 1
ATOM 769 O O . LYS A 1 101 ? 1.648 2.168 29.995 1.00 98.00 101 LYS A O 1
ATOM 774 N N . MET A 1 102 ? -0.555 1.727 29.851 1.00 98.06 102 MET A N 1
ATOM 775 C CA . MET A 1 102 ? -0.631 0.896 31.053 1.00 98.06 102 MET A CA 1
ATOM 776 C C . MET A 1 102 ? 0.074 -0.454 30.859 1.00 98.06 102 MET A C 1
ATOM 778 O O . MET A 1 102 ? 0.865 -0.851 31.708 1.00 98.06 102 MET A O 1
ATOM 782 N N . LEU A 1 103 ? -0.185 -1.141 29.740 1.00 97.38 103 LEU A N 1
ATOM 783 C CA . LEU A 1 103 ? 0.363 -2.473 29.462 1.00 97.38 103 LEU A CA 1
ATOM 784 C C . LEU A 1 103 ? 1.859 -2.450 29.141 1.00 97.38 103 LEU A C 1
ATOM 786 O O . LEU A 1 103 ? 2.548 -3.428 29.412 1.00 97.38 103 LEU A O 1
ATOM 790 N N . ARG A 1 104 ? 2.360 -1.362 28.533 1.00 96.31 104 ARG A N 1
ATOM 791 C CA . ARG A 1 104 ? 3.762 -1.229 28.084 1.00 96.31 104 ARG A CA 1
ATOM 792 C C . ARG A 1 104 ? 4.238 -2.415 27.224 1.00 96.31 104 ARG A C 1
ATOM 794 O O . ARG A 1 104 ? 5.418 -2.752 27.229 1.00 96.31 104 ARG A O 1
ATOM 801 N N . HIS A 1 105 ? 3.322 -3.029 26.474 1.00 98.06 105 HIS A N 1
ATOM 802 C CA . HIS A 1 105 ? 3.584 -4.203 25.643 1.00 98.06 105 HIS A CA 1
ATOM 803 C C . HIS A 1 105 ? 3.933 -3.800 24.208 1.00 98.06 105 HIS A C 1
ATOM 805 O O . HIS A 1 105 ? 3.186 -3.043 23.582 1.00 98.06 105 HIS A O 1
ATOM 811 N N . ALA A 1 106 ? 5.037 -4.326 23.675 1.00 97.81 106 ALA A N 1
ATOM 812 C CA . ALA A 1 106 ? 5.561 -3.951 22.360 1.00 97.81 106 ALA A CA 1
ATOM 813 C C . ALA A 1 106 ? 4.528 -4.139 21.238 1.00 97.81 106 ALA A C 1
ATOM 815 O O . ALA A 1 106 ? 4.250 -3.194 20.506 1.00 97.81 106 ALA A O 1
ATOM 816 N N . ASP A 1 107 ? 3.869 -5.298 21.168 1.00 98.12 107 ASP A N 1
ATOM 817 C 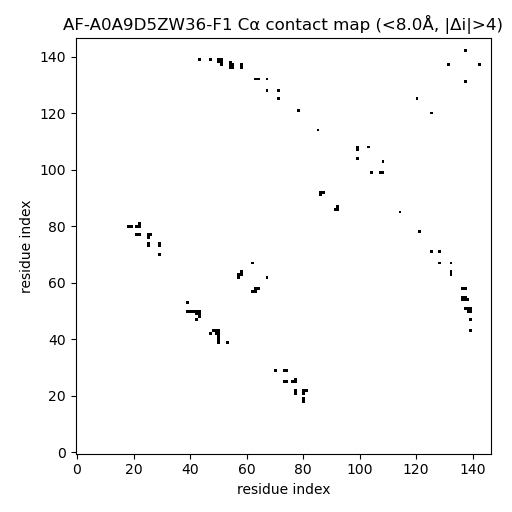CA . ASP A 1 107 ? 2.916 -5.575 20.084 1.00 98.12 107 ASP A CA 1
ATOM 818 C C . ASP A 1 107 ? 1.677 -4.673 20.133 1.00 98.12 107 ASP A C 1
ATOM 820 O O . ASP A 1 107 ? 1.084 -4.375 19.100 1.00 98.12 107 ASP A O 1
ATOM 824 N N . THR A 1 108 ? 1.306 -4.170 21.319 1.00 97.31 108 THR A N 1
ATOM 825 C CA . THR A 1 108 ? 0.207 -3.194 21.430 1.00 97.31 108 THR A CA 1
ATOM 826 C C . THR A 1 108 ? 0.612 -1.862 20.798 1.00 97.31 108 THR A C 1
ATOM 828 O O . THR A 1 108 ? -0.179 -1.237 20.094 1.00 97.31 108 THR A O 1
ATOM 831 N N . TRP A 1 109 ? 1.861 -1.439 21.003 1.00 98.19 109 TRP A N 1
ATOM 832 C CA . TRP A 1 109 ? 2.410 -0.251 20.352 1.00 98.19 109 TRP A CA 1
ATOM 833 C C . TRP A 1 109 ? 2.607 -0.453 18.848 1.00 98.19 109 TRP A C 1
ATOM 835 O O . TRP A 1 109 ? 2.309 0.462 18.083 1.00 98.19 109 TRP A O 1
ATOM 845 N N . LEU A 1 110 ? 3.038 -1.640 18.408 1.00 98.19 110 LEU A N 1
ATOM 846 C CA . LEU A 1 110 ? 3.145 -1.967 16.982 1.00 98.19 110 LEU A CA 1
ATOM 847 C C . LEU A 1 110 ? 1.784 -1.933 16.293 1.00 98.19 110 LEU A C 1
ATOM 849 O O . LEU A 1 110 ? 1.687 -1.409 15.190 1.00 98.19 110 LEU A O 1
ATOM 853 N N . TRP A 1 111 ? 0.726 -2.406 16.949 1.00 97.94 111 TRP A N 1
ATOM 854 C CA . TRP A 1 111 ? -0.626 -2.297 16.412 1.00 97.94 111 TRP A CA 1
ATOM 855 C C . TRP A 1 111 ? -1.066 -0.833 16.249 1.00 97.94 111 TRP A C 1
ATOM 857 O O . TRP A 1 111 ? -1.616 -0.461 15.213 1.00 97.94 111 TRP A O 1
ATOM 867 N N . LEU A 1 112 ? -0.762 0.036 17.223 1.00 97.38 112 LEU A N 1
ATOM 868 C CA . LEU A 1 112 ? -1.016 1.478 17.094 1.00 97.38 112 LEU A CA 1
ATOM 869 C C . LEU A 1 112 ? -0.197 2.106 15.958 1.00 97.38 112 LEU A C 1
ATOM 871 O O . LEU A 1 112 ? -0.711 2.946 15.220 1.00 97.38 112 LEU A O 1
ATOM 875 N N . ALA A 1 113 ? 1.056 1.681 15.786 1.00 97.75 113 ALA A N 1
ATOM 876 C CA . ALA A 1 113 ? 1.895 2.114 14.675 1.00 97.75 113 ALA A CA 1
ATOM 877 C C . ALA A 1 113 ? 1.348 1.625 13.325 1.00 97.75 113 ALA A C 1
ATOM 879 O O . ALA A 1 113 ? 1.327 2.396 12.368 1.00 97.75 113 ALA A O 1
ATOM 880 N N . GLN A 1 114 ? 0.843 0.391 13.240 1.00 97.88 114 GLN A N 1
ATOM 881 C CA . GLN A 1 114 ? 0.164 -0.132 12.051 1.00 97.88 114 GLN A CA 1
ATOM 882 C C . GLN A 1 114 ? -1.077 0.697 11.721 1.00 97.88 114 GLN A C 1
ATOM 884 O O . GLN A 1 114 ? -1.236 1.129 10.585 1.00 97.88 114 GLN A O 1
ATOM 889 N N . ALA A 1 115 ? -1.915 0.985 12.716 1.00 96.44 115 ALA A N 1
ATOM 890 C CA . ALA A 1 115 ? -3.096 1.824 12.556 1.00 96.44 115 ALA A CA 1
ATOM 891 C C . ALA A 1 115 ? -2.733 3.235 12.048 1.00 96.44 115 ALA A C 1
ATOM 893 O O . ALA A 1 115 ? -3.306 3.723 11.071 1.00 96.44 115 ALA A O 1
ATOM 894 N N . GLY A 1 116 ? -1.746 3.882 12.673 1.00 96.44 116 GLY A N 1
ATOM 895 C CA . GLY A 1 116 ? -1.292 5.217 12.281 1.00 96.44 116 GLY A CA 1
ATOM 896 C C . GLY A 1 116 ? -0.676 5.255 10.881 1.00 96.44 116 GLY A C 1
ATOM 897 O O . GLY A 1 116 ? -1.054 6.084 10.053 1.00 96.44 116 GLY A O 1
ATOM 898 N N . THR A 1 117 ? 0.240 4.332 10.586 1.00 97.19 117 THR A N 1
ATOM 899 C CA . THR A 1 117 ? 0.899 4.262 9.273 1.00 97.19 117 THR A CA 1
ATOM 900 C C . THR A 1 117 ? -0.067 3.863 8.163 1.00 97.19 117 THR A C 1
ATOM 902 O O . THR A 1 117 ? 0.052 4.400 7.067 1.00 97.19 117 THR A O 1
ATOM 905 N N . ALA A 1 118 ? -1.073 3.024 8.431 1.00 96.75 118 ALA A N 1
ATOM 906 C CA . ALA A 1 118 ? -2.100 2.678 7.449 1.00 96.75 118 ALA A CA 1
ATOM 907 C C . ALA A 1 118 ? -2.846 3.914 6.922 1.00 96.75 118 ALA A C 1
ATOM 909 O O . ALA A 1 118 ? -3.114 3.994 5.726 1.00 96.75 118 ALA A O 1
ATOM 910 N N . MET A 1 119 ? -3.135 4.904 7.776 1.00 96.19 119 MET A N 1
ATOM 911 C CA . MET A 1 119 ? -3.789 6.145 7.341 1.00 96.19 119 MET A CA 1
ATOM 912 C C . MET A 1 119 ? -2.875 7.001 6.454 1.00 96.19 119 MET A C 1
ATOM 914 O O . MET A 1 119 ? -3.314 7.558 5.450 1.00 96.19 119 MET A O 1
ATOM 918 N N . ILE A 1 120 ? -1.586 7.068 6.792 1.00 97.69 120 ILE A N 1
ATOM 919 C CA . ILE A 1 120 ? -0.586 7.785 5.989 1.00 97.69 120 ILE A CA 1
ATOM 920 C C . ILE A 1 120 ? -0.422 7.104 4.625 1.00 97.69 120 ILE A C 1
ATOM 922 O O . ILE A 1 120 ? -0.471 7.765 3.588 1.00 97.69 120 ILE A O 1
ATOM 926 N N . VAL A 1 121 ? -0.274 5.778 4.621 1.00 97.50 121 VAL A N 1
ATOM 927 C CA . VAL A 1 121 ? -0.117 4.971 3.407 1.00 97.50 121 VAL A CA 1
ATOM 928 C C . VAL A 1 121 ? -1.370 5.025 2.539 1.00 97.50 121 VAL A C 1
ATOM 930 O O . VAL A 1 121 ? -1.231 5.052 1.324 1.00 97.50 121 VAL A O 1
ATOM 933 N N . LEU A 1 122 ? -2.578 5.111 3.108 1.00 96.94 122 LEU A N 1
ATOM 934 C CA . LEU A 1 122 ? -3.803 5.318 2.327 1.00 96.94 122 LEU A CA 1
ATOM 935 C C . LEU A 1 122 ? -3.697 6.561 1.438 1.00 96.94 122 LEU A C 1
ATOM 937 O O . LEU A 1 122 ? -3.960 6.490 0.240 1.00 96.94 122 LEU A O 1
ATOM 941 N N . ILE A 1 123 ? -3.288 7.685 2.025 1.00 97.62 123 ILE A N 1
ATOM 942 C CA . ILE A 1 123 ? -3.218 8.972 1.329 1.00 97.62 123 ILE A CA 1
ATOM 943 C C . ILE A 1 123 ? -2.039 8.985 0.354 1.00 97.62 123 ILE A C 1
ATOM 945 O O . ILE A 1 123 ? -2.219 9.219 -0.841 1.00 97.62 123 ILE A O 1
ATOM 949 N N . LEU A 1 124 ? -0.830 8.708 0.850 1.00 97.75 124 LEU A N 1
ATOM 9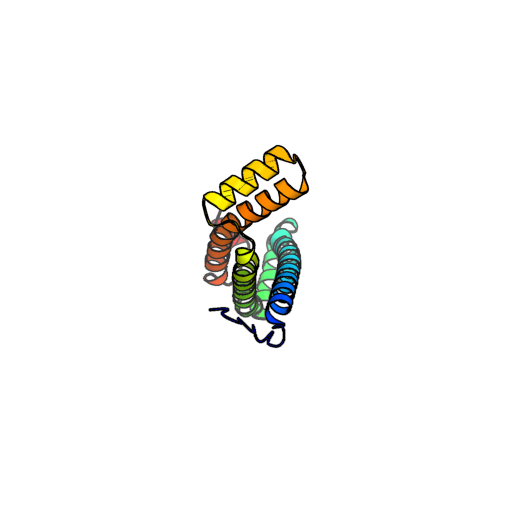50 C CA . LEU A 1 124 ? 0.386 8.770 0.036 1.00 97.75 124 LEU A CA 1
ATOM 951 C C . LEU A 1 124 ? 0.400 7.689 -1.044 1.00 97.75 124 LEU A C 1
ATOM 953 O O . LEU A 1 124 ? 0.793 7.959 -2.175 1.00 97.75 124 LEU A O 1
ATOM 957 N N . GLY A 1 125 ? -0.072 6.486 -0.720 1.00 96.56 125 GLY A N 1
ATOM 958 C CA . GLY A 1 125 ? -0.213 5.382 -1.660 1.00 96.56 125 GLY A CA 1
ATOM 959 C C . GLY A 1 125 ? -1.210 5.702 -2.770 1.00 96.56 125 GLY A C 1
ATOM 960 O O . GLY A 1 125 ? -0.903 5.461 -3.932 1.00 96.56 125 GLY A O 1
ATOM 961 N N . ALA A 1 126 ? -2.358 6.316 -2.461 1.00 96.25 126 ALA A N 1
ATOM 962 C CA . ALA A 1 126 ? -3.313 6.732 -3.490 1.00 96.25 126 ALA A CA 1
ATOM 963 C C . ALA A 1 126 ? -2.718 7.781 -4.447 1.00 96.25 126 ALA A C 1
ATOM 965 O O . ALA A 1 126 ? -2.843 7.642 -5.664 1.00 96.25 126 ALA A O 1
ATOM 966 N N . ILE A 1 127 ? -2.022 8.792 -3.913 1.00 96.81 127 ILE A N 1
ATOM 967 C CA . ILE A 1 127 ? -1.328 9.810 -4.721 1.00 96.81 127 ILE A CA 1
ATOM 968 C C . ILE A 1 127 ? -0.240 9.159 -5.585 1.00 96.81 127 ILE A C 1
ATOM 970 O O . ILE A 1 127 ? -0.157 9.414 -6.787 1.00 96.81 127 ILE A O 1
ATOM 974 N N . HIS A 1 128 ? 0.576 8.287 -4.995 1.00 95.94 128 HIS A N 1
ATOM 975 C CA . HIS A 1 128 ? 1.614 7.549 -5.707 1.00 95.94 128 HIS A CA 1
ATOM 976 C C . HIS A 1 128 ? 1.030 6.734 -6.871 1.00 95.94 128 HIS A C 1
ATOM 978 O O . HIS A 1 128 ? 1.468 6.883 -8.010 1.00 95.94 128 HIS A O 1
ATOM 984 N N . MET A 1 129 ? -0.013 5.942 -6.614 1.00 94.69 129 MET A N 1
ATOM 985 C CA . MET A 1 129 ? -0.675 5.134 -7.640 1.00 94.69 129 MET A CA 1
ATOM 986 C C . MET A 1 129 ? -1.255 6.004 -8.756 1.00 94.69 129 MET A C 1
ATOM 988 O O . MET A 1 129 ? -1.059 5.699 -9.929 1.00 94.69 129 MET A O 1
ATOM 992 N N . TRP A 1 130 ? -1.904 7.120 -8.416 1.00 95.06 130 TRP A N 1
ATOM 993 C CA . TRP A 1 130 ? -2.421 8.061 -9.409 1.00 95.06 130 TRP A CA 1
ATOM 994 C C . TRP A 1 130 ? -1.309 8.612 -10.308 1.00 95.06 130 TRP A C 1
ATOM 996 O O . TRP A 1 130 ? -1.390 8.515 -11.530 1.00 95.06 130 TRP A O 1
ATOM 1006 N N . THR A 1 131 ? -0.247 9.154 -9.712 1.00 94.50 131 THR A N 1
ATOM 1007 C CA . THR A 1 131 ? 0.852 9.808 -10.448 1.00 94.50 131 THR A CA 1
ATOM 1008 C C . THR A 1 131 ? 1.668 8.855 -11.320 1.00 94.50 131 THR A C 1
ATOM 1010 O O . THR A 1 131 ? 2.213 9.266 -12.343 1.00 94.50 131 THR A O 1
ATOM 1013 N N . VAL A 1 132 ? 1.790 7.582 -10.939 1.00 94.44 132 VAL A N 1
ATOM 1014 C CA . VAL A 1 132 ? 2.509 6.584 -11.743 1.00 94.44 132 VAL A CA 1
ATOM 1015 C C . VAL A 1 132 ? 1.622 6.038 -12.860 1.00 94.44 132 VAL A C 1
ATOM 1017 O O . VAL A 1 132 ? 2.062 5.990 -14.005 1.00 94.44 132 VAL A O 1
ATOM 1020 N N . LEU A 1 133 ? 0.374 5.667 -12.560 1.00 93.81 133 LEU A N 1
ATOM 1021 C CA . LEU A 1 133 ? -0.498 4.996 -13.532 1.00 93.81 133 LEU A CA 1
ATOM 1022 C C . LEU A 1 133 ? -1.069 5.932 -14.604 1.00 93.81 133 LEU A C 1
ATOM 1024 O O . LEU A 1 133 ? -1.466 5.459 -15.665 1.00 93.81 133 LEU A O 1
ATOM 1028 N N . THR A 1 134 ? -1.098 7.243 -14.356 1.00 94.38 134 THR A N 1
ATOM 1029 C CA . THR A 1 134 ? -1.558 8.241 -15.342 1.00 94.38 134 THR A CA 1
ATOM 1030 C C . THR A 1 134 ? -0.446 8.789 -16.241 1.00 94.38 134 THR A C 1
ATOM 1032 O O . THR A 1 134 ? -0.741 9.508 -17.189 1.00 94.38 134 THR A O 1
ATOM 1035 N N . ASP A 1 135 ? 0.816 8.427 -15.990 1.00 93.56 135 ASP A N 1
ATOM 1036 C CA . ASP A 1 135 ? 1.987 8.889 -16.755 1.00 93.56 135 ASP A CA 1
ATOM 1037 C C . ASP A 1 135 ? 2.885 7.709 -17.182 1.00 93.56 135 ASP A C 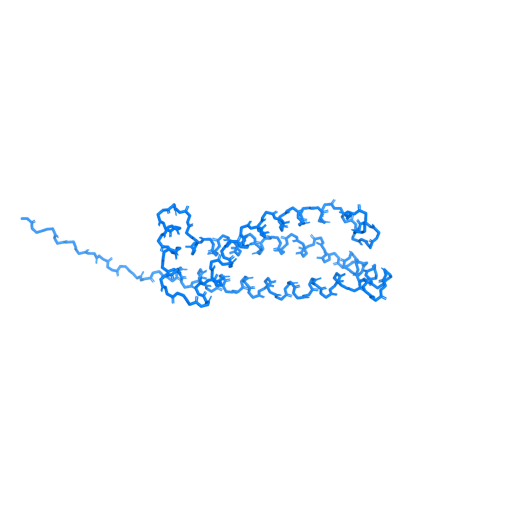1
ATOM 1039 O O . ASP A 1 135 ? 4.116 7.735 -17.081 1.00 93.56 135 ASP A O 1
ATOM 1043 N N . LEU A 1 136 ? 2.246 6.641 -17.665 1.00 91.75 136 LEU A N 1
ATOM 1044 C CA . LEU A 1 136 ? 2.922 5.532 -18.341 1.00 91.75 136 LEU A CA 1
ATOM 1045 C C . LEU A 1 136 ? 3.447 5.978 -19.727 1.00 91.75 136 LEU A C 1
ATOM 1047 O O . LEU A 1 136 ? 2.904 6.917 -20.315 1.00 91.75 136 LEU A O 1
ATOM 1051 N N . PRO A 1 137 ? 4.510 5.354 -20.270 1.00 93.12 137 PRO A N 1
ATOM 1052 C CA . PRO A 1 137 ? 5.311 4.275 -19.686 1.00 93.12 137 PRO A CA 1
ATOM 1053 C C . PRO A 1 137 ? 6.261 4.764 -18.582 1.00 93.12 137 PRO A C 1
ATOM 1055 O O . PRO A 1 137 ? 6.663 5.935 -18.546 1.00 93.12 137 PRO A O 1
ATOM 1058 N N . ILE A 1 138 ? 6.638 3.844 -17.688 1.00 93.44 138 ILE A N 1
ATOM 1059 C CA . ILE A 1 138 ? 7.583 4.091 -16.588 1.00 93.44 138 ILE A CA 1
ATOM 1060 C C . ILE A 1 138 ? 9.005 4.173 -17.153 1.00 93.44 138 ILE A C 1
ATOM 1062 O O . ILE A 1 138 ? 9.429 3.302 -17.906 1.00 93.44 138 ILE A O 1
ATOM 1066 N N . THR A 1 139 ? 9.772 5.191 -16.755 1.00 95.25 139 THR A N 1
ATOM 1067 C CA . THR A 1 139 ? 11.205 5.285 -17.078 1.00 95.25 139 THR A CA 1
ATOM 1068 C C . THR A 1 139 ? 12.009 5.792 -15.885 1.00 95.25 139 THR A C 1
ATOM 1070 O O . THR A 1 139 ? 11.496 6.515 -15.022 1.00 95.25 139 THR A O 1
ATOM 1073 N N . ALA A 1 140 ? 13.299 5.456 -15.852 1.00 94.69 140 ALA A N 1
ATOM 1074 C CA . ALA A 1 140 ? 14.236 5.975 -14.859 1.00 94.69 140 ALA A CA 1
ATOM 1075 C C . ALA A 1 140 ? 14.321 7.513 -14.907 1.00 94.69 140 ALA A C 1
ATOM 1077 O O . ALA A 1 140 ? 14.333 8.163 -13.865 1.00 94.69 140 ALA A O 1
ATOM 1078 N N . ALA A 1 141 ? 14.295 8.104 -16.109 1.00 94.62 141 ALA A N 1
ATOM 1079 C CA . ALA A 1 141 ? 14.354 9.555 -16.294 1.00 94.62 141 ALA A CA 1
ATOM 1080 C C . ALA A 1 141 ? 13.126 10.273 -15.708 1.00 94.62 141 ALA A C 1
ATOM 1082 O O . ALA A 1 141 ? 13.282 11.226 -14.946 1.00 94.62 141 ALA A O 1
ATOM 1083 N N . LYS A 1 142 ? 11.907 9.786 -15.998 1.00 92.88 142 LYS A N 1
ATOM 1084 C CA . LYS A 1 142 ? 10.674 10.335 -15.40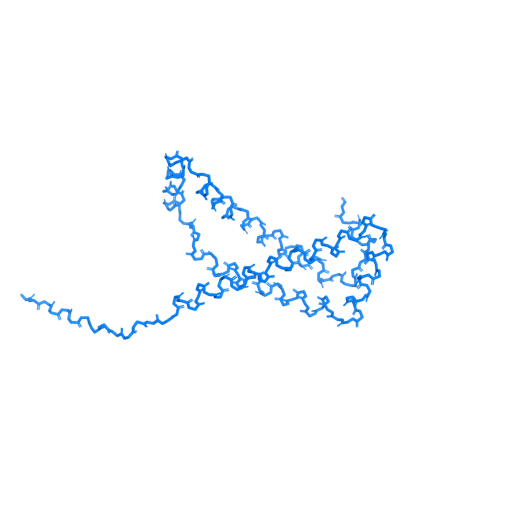5 1.00 92.88 142 LYS A CA 1
ATOM 1085 C C . LYS A 1 142 ? 10.663 10.182 -13.884 1.00 92.88 142 LYS A C 1
ATOM 1087 O O . LYS A 1 142 ? 10.190 11.071 -13.189 1.00 92.88 142 LYS A O 1
ATOM 1092 N N . SER A 1 143 ? 11.184 9.066 -13.375 1.00 90.25 143 SER A N 1
ATOM 1093 C CA . SER A 1 143 ? 11.252 8.805 -11.933 1.00 90.25 143 SER A CA 1
ATOM 1094 C C . SER A 1 143 ? 12.207 9.771 -11.225 1.00 90.25 143 SER A C 1
ATOM 1096 O O . SER A 1 143 ? 11.865 10.290 -10.168 1.00 90.25 143 SER A O 1
ATOM 1098 N N . ALA A 1 144 ? 13.361 10.067 -11.833 1.00 90.31 144 ALA A N 1
ATOM 1099 C CA . ALA A 1 144 ? 14.332 11.024 -11.302 1.00 90.31 144 ALA A CA 1
ATOM 1100 C C . ALA A 1 144 ? 13.816 12.472 -11.318 1.00 90.31 144 ALA A C 1
ATOM 1102 O O . ALA A 1 144 ? 14.092 13.221 -10.393 1.00 90.31 144 ALA A O 1
ATOM 1103 N N . ALA A 1 145 ? 13.032 12.858 -12.329 1.00 92.00 145 ALA A N 1
ATOM 1104 C CA . ALA A 1 145 ? 12.493 14.216 -12.455 1.00 92.00 145 ALA A CA 1
ATOM 1105 C C . ALA A 1 145 ? 11.423 14.585 -11.402 1.00 92.00 145 ALA A C 1
ATOM 1107 O O . ALA A 1 145 ? 10.961 15.723 -11.376 1.00 92.00 145 ALA A O 1
ATOM 1108 N N . ARG A 1 146 ? 10.985 13.626 -10.576 1.00 82.00 146 ARG A N 1
ATOM 1109 C CA . ARG A 1 146 ? 9.926 13.793 -9.563 1.00 82.00 146 ARG A CA 1
ATOM 1110 C C . ARG A 1 146 ? 10.466 13.994 -8.137 1.00 82.00 146 ARG A C 1
ATOM 1112 O O . ARG A 1 146 ? 9.658 14.089 -7.215 1.00 82.00 146 ARG A O 1
ATOM 1119 N N . ILE A 1 147 ? 11.789 14.010 -7.962 1.00 71.12 147 ILE A N 1
ATOM 1120 C CA . ILE A 1 147 ? 12.505 14.217 -6.690 1.00 71.12 147 ILE A CA 1
ATOM 1121 C C . ILE A 1 147 ? 13.211 15.570 -6.758 1.00 71.12 147 ILE A C 1
ATOM 1123 O O . ILE A 1 147 ? 13.155 16.300 -5.746 1.00 71.12 147 ILE A O 1
#

Foldseek 3Di:
DDPPPPPPPPDDDCVVVVLVVLLVVLVVVVVVVVVVVCVLCCLCVVPQVSNVVSLVVCVVVVVCVVVLVVNVVSLVSNCVSCCVVADPDPVSVVVLVVVCVVVVDPVSVVVVVVNVVSVVCVVVVVVVSVVCNVDDSDGPVVVVVVD

pLDDT: mean 93.17, std 10.19, range [49.03, 98.56]

Sequence (147 aa):
MSIDTALSLGAKSRAPAWLDWLQMLTGACLIVFMWSHMLLVSSVIFGASAMNALAEFFEYTGLAQVGGPLIGLVFLVHFALASRKMPFTSAEQTAIWRQAKMLRHADTWLWLAQAGTAMIVLILGAIHMWTVLTDLPITAAKSAARI

Nearest PDB structures (foldseek):
  2bs4-assembly1_F  TM=9.466E-01  e=2.802E-07  Wolinella succinogenes
  2bs3-assembly1_F  TM=9.409E-01  e=4.672E-07  Wolinella succinogenes
  1e7p-assembly1_C  TM=9.372E-01  e=2.720E-06  Wolinella succinogenes
  1qlb-assembly1_F  TM=9.278E-01  e=3.414E-06  Wolinella succinogenes

Mean predicted aligned error: 5.68 Å

Radius of gyration: 21.78 Å; Cα contacts (8 Å, |Δi|>4): 62; chains: 1; bounding box: 69×34×55 Å

Solvent-accessible surface area (backbone atoms only — not comparable to full-atom values): 8418 Å² total; per-residue (Å²): 134,85,79,81,77,77,72,77,80,64,83,83,77,64,60,68,60,53,51,49,52,51,32,52,52,36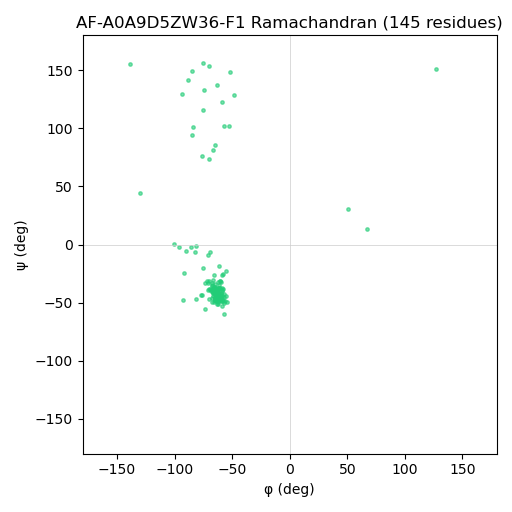,48,54,51,49,51,54,47,51,54,53,48,50,56,56,66,52,32,40,81,79,30,54,66,53,27,30,53,53,34,46,52,32,56,76,69,41,44,55,76,53,47,46,58,51,51,51,49,44,51,52,52,28,48,65,48,52,50,78,76,55,65,84,48,72,67,50,44,51,51,53,52,52,49,40,66,70,68,68,44,67,69,56,51,50,49,52,48,50,58,56,48,50,57,52,46,55,55,54,47,50,53,50,52,50,63,51,71,76,52,66,76,64,43,51,67,67,58,59,75,75,114

Secondary structure (DSSP, 8-state):
---------PPPPSHHHHHHHHHHHHHHHHHHHHHHHHHHHHGGGG-HHHHHHHHHHHHHTTHHHHHHHHHHHHHHHHHHHHGGGS--SHHHHHHHHHHHHHH--HHHHHHHHHHHHHHHHHHHHHHHHHHHHTSPSP-HHHHHTT-